Protein AF-0000000079574650 (afdb_homodimer)

Secondary structure (DSSP, 8-state):
--HHHHHHHHHHHHHHHHHHHHHHHHHHHHHHHHHHHHHHHHHHHHHTT--HHHHHHHHHHHHHS-TT-------------/--HHHHHHHHHHHHHHHHHHHHHHHHHHHHHHHHHHHHHHHHHHHHHTT--HHHHHHHHHHHHHS-TT-------------

Sequence (162 aa):
MNPKIEKLEKEIEKTKTKIAEMQAKLHKLEEQKTELENTDYVAVARSFKLTPQQLADFLKSQQAAPSETVLPQEKEDVHEAMNPKIEKLEKEIEKTKTKIAEMQAKLHKLEEQKTELENTDYVAVARSFKLTPQQLADFLKSQQAAPSETVLPQEKEDVHEA

Radius of gyration: 33.14 Å; Cα contacts (8 Å, |Δi|>4): 53; chains: 2; bounding box: 35×80×91 Å

Foldseek 3Di:
DPVVVVVVVVVVVVVVVVVVVVVVVVVVVVVVVVVVVVVVVVVVCVVVPHDPVRVVVVVVVCVPPDVPPDPPPPPPPPPPD/DPVVVVVVVVVVVVVVVVVVVVVVVVVVVVVVVVVVVVVVVVVVCVVVPHDPVRVVVVVVVCVPPDVPPDPPPPPPPPPPD

Structure (mmCIF, N/CA/C/O backbone):
data_AF-0000000079574650-model_v1
#
loop_
_entity.id
_entity.type
_entity.pdbx_description
1 polymer 'DUF4315 family protein'
#
loop_
_atom_site.group_PDB
_atom_site.id
_atom_site.type_symbol
_atom_site.label_atom_id
_atom_site.label_alt_id
_atom_site.label_comp_id
_atom_site.label_asym_id
_atom_site.label_entity_id
_atom_site.label_seq_id
_atom_site.pdbx_PDB_ins_code
_atom_site.Cartn_x
_atom_site.Cartn_y
_atom_site.Cartn_z
_atom_site.occupancy
_atom_site.B_iso_or_equiv
_atom_site.auth_seq_id
_atom_site.auth_comp_id
_atom_site.auth_asym_id
_atom_site.auth_atom_id
_atom_site.pdbx_PDB_model_num
ATOM 1 N N . MET A 1 1 ? -5.609 20.812 20.688 1 83.69 1 MET A N 1
ATOM 2 C CA . MET A 1 1 ? -5.352 20.359 19.312 1 83.69 1 MET A CA 1
ATOM 3 C C . MET A 1 1 ? -6.555 20.625 18.422 1 83.69 1 MET A C 1
ATOM 5 O O . MET A 1 1 ? -7.695 20.609 18.891 1 83.69 1 MET A O 1
ATOM 9 N N . ASN A 1 2 ? -6.309 21.125 17.188 1 94.56 2 ASN A N 1
ATOM 10 C CA . ASN A 1 2 ? -7.332 21.375 16.188 1 94.56 2 ASN A CA 1
ATOM 11 C C . ASN A 1 2 ? -8.117 20.109 15.852 1 94.56 2 ASN A C 1
ATOM 13 O O . ASN A 1 2 ? -7.531 19.125 15.414 1 94.56 2 ASN A O 1
ATOM 17 N N . PRO A 1 3 ? -9.398 20.094 16.25 1 97.75 3 PRO A N 1
ATOM 18 C CA . PRO A 1 3 ? -10.211 18.891 16.078 1 97.75 3 PRO A CA 1
ATOM 19 C C . PRO A 1 3 ? -10.211 18.391 14.625 1 97.75 3 PRO A C 1
ATOM 21 O O . PRO A 1 3 ? -10.328 17.188 14.391 1 97.75 3 PRO A O 1
ATOM 24 N N . LYS A 1 4 ? -10.133 19.281 13.648 1 98.25 4 LYS A N 1
ATOM 25 C CA . LYS A 1 4 ? -10.078 18.891 12.242 1 98.25 4 LYS A CA 1
ATOM 26 C C . LYS A 1 4 ? -8.82 18.078 11.945 1 98.25 4 LYS A C 1
ATOM 28 O O . LYS A 1 4 ? -8.852 17.125 11.172 1 98.25 4 LYS A O 1
ATOM 33 N N . ILE A 1 5 ? -7.758 18.453 12.555 1 98.62 5 ILE A N 1
ATOM 34 C CA . ILE A 1 5 ? -6.492 17.75 12.367 1 98.62 5 ILE A CA 1
ATOM 35 C C . ILE A 1 5 ? -6.566 16.375 13.016 1 98.62 5 ILE A C 1
ATOM 37 O O . ILE A 1 5 ? -6.105 15.383 12.438 1 98.62 5 ILE A O 1
ATOM 41 N N . GLU A 1 6 ? -7.145 16.328 14.164 1 98.31 6 GLU A N 1
ATOM 42 C CA . GLU A 1 6 ? -7.297 15.062 14.867 1 98.31 6 GLU A CA 1
ATOM 43 C C . GLU A 1 6 ? -8.125 14.07 14.039 1 98.31 6 GLU A C 1
ATOM 45 O O . GLU A 1 6 ? -7.805 12.883 13.984 1 98.31 6 GLU A O 1
ATOM 50 N N . LYS A 1 7 ? -9.156 14.578 13.445 1 98.44 7 LYS A N 1
ATOM 51 C CA . LYS A 1 7 ? -9.992 13.742 12.594 1 98.44 7 LYS A CA 1
ATOM 52 C C . LYS A 1 7 ? -9.203 13.219 11.398 1 98.44 7 LYS A C 1
ATOM 54 O O . LYS A 1 7 ? -9.312 12.039 11.039 1 98.44 7 LYS A O 1
ATOM 59 N N . LEU A 1 8 ? -8.414 14.031 10.789 1 98.81 8 LEU A N 1
ATOM 60 C CA . LEU A 1 8 ? -7.586 13.625 9.648 1 98.81 8 LEU A CA 1
ATOM 61 C C . LEU A 1 8 ? -6.555 12.586 10.078 1 98.81 8 LEU A C 1
ATOM 63 O O . LEU A 1 8 ? -6.289 11.633 9.344 1 98.81 8 LEU A O 1
ATOM 67 N N . GLU A 1 9 ? -5.969 12.789 11.242 1 98.75 9 GLU A N 1
ATOM 68 C CA . GLU A 1 9 ? -4.984 11.836 11.75 1 98.75 9 GLU A CA 1
ATOM 69 C C . GLU A 1 9 ? -5.602 10.453 11.945 1 98.75 9 GLU A C 1
ATOM 71 O O . GLU A 1 9 ? -4.977 9.438 11.633 1 98.75 9 GLU A O 1
ATOM 76 N N . LYS A 1 10 ? -6.836 10.43 12.453 1 98.69 10 LYS A N 1
ATOM 77 C CA . LYS A 1 10 ? -7.539 9.164 12.625 1 98.69 10 LYS A CA 1
ATOM 78 C C . LYS A 1 10 ? -7.824 8.508 11.281 1 98.69 10 LYS A C 1
ATOM 80 O O . LYS A 1 10 ? -7.656 7.297 11.125 1 98.69 10 LYS A O 1
ATOM 85 N N . GLU A 1 11 ? -8.25 9.336 10.266 1 98.88 11 GLU A N 1
ATOM 86 C CA . GLU A 1 11 ? -8.516 8.805 8.93 1 98.88 11 GLU A CA 1
ATOM 87 C C . GLU A 1 11 ? -7.234 8.281 8.281 1 98.88 11 GLU A C 1
ATOM 89 O O . GLU A 1 11 ? -7.258 7.258 7.594 1 98.88 11 GLU A O 1
ATOM 94 N N . ILE A 1 12 ? -6.168 8.953 8.516 1 98.94 12 ILE A N 1
ATOM 95 C CA . ILE A 1 12 ? -4.871 8.547 7.984 1 98.94 12 ILE A CA 1
ATOM 96 C C . ILE A 1 12 ? -4.477 7.191 8.57 1 98.94 12 ILE A C 1
ATOM 98 O O . ILE A 1 12 ? -4.109 6.277 7.828 1 98.94 12 ILE A O 1
ATOM 102 N N . GLU A 1 13 ? -4.633 7.078 9.852 1 98.88 13 GLU A N 1
ATOM 103 C CA . GLU A 1 13 ? -4.297 5.82 10.508 1 98.88 13 GLU A CA 1
ATOM 104 C C . GLU A 1 13 ? -5.172 4.68 9.992 1 98.88 13 GLU A C 1
ATOM 106 O O . GLU A 1 13 ? -4.68 3.578 9.742 1 98.88 13 GLU A O 1
ATOM 111 N N . LYS A 1 14 ? -6.445 4.957 9.82 1 98.88 14 LYS A N 1
ATOM 112 C CA . LYS A 1 14 ? -7.367 3.965 9.281 1 98.88 14 LYS A CA 1
ATOM 113 C C . LYS A 1 14 ? -6.969 3.557 7.863 1 98.88 14 LYS A C 1
ATOM 115 O O . LYS A 1 14 ? -7 2.375 7.52 1 98.88 14 LYS A O 1
ATOM 120 N N . THR A 1 15 ? -6.574 4.484 7.129 1 98.94 15 THR A N 1
ATOM 121 C CA . THR A 1 15 ? -6.188 4.234 5.742 1 98.94 15 THR A CA 1
ATOM 122 C C . THR A 1 15 ? -4.902 3.416 5.68 1 98.94 15 THR A C 1
ATOM 124 O O . THR A 1 15 ? -4.801 2.469 4.898 1 98.94 15 THR A O 1
ATOM 127 N N . LYS A 1 16 ? -3.949 3.738 6.512 1 98.94 16 LYS A N 1
ATOM 128 C CA . LYS A 1 16 ? -2.695 2.992 6.566 1 98.94 16 LYS A CA 1
ATOM 129 C C . LYS A 1 16 ? -2.938 1.539 6.965 1 98.94 16 LYS A C 1
ATOM 131 O O . LYS A 1 16 ? -2.338 0.625 6.395 1 98.94 16 LYS A O 1
ATOM 136 N N . THR A 1 17 ? -3.828 1.364 7.91 1 98.94 17 THR A N 1
ATOM 137 C CA . THR A 1 17 ? -4.156 0.016 8.359 1 98.94 17 THR A CA 1
ATOM 138 C C . THR A 1 17 ? -4.805 -0.785 7.234 1 98.94 17 THR A C 1
ATOM 140 O O . THR A 1 17 ? -4.469 -1.951 7.023 1 98.94 17 THR A O 1
ATOM 143 N N . LYS A 1 18 ? -5.715 -0.128 6.508 1 98.88 18 LYS A N 1
ATOM 144 C CA . LYS A 1 18 ? -6.375 -0.797 5.391 1 98.88 18 LYS A CA 1
ATOM 145 C C . LYS A 1 18 ? -5.371 -1.171 4.301 1 98.88 18 LYS A C 1
ATOM 147 O O . LYS A 1 18 ? -5.453 -2.256 3.723 1 98.88 18 LYS A O 1
ATOM 152 N N . ILE A 1 19 ? -4.473 -0.309 4.043 1 98.94 19 ILE A N 1
ATOM 153 C CA . ILE A 1 19 ? -3.43 -0.582 3.055 1 98.94 19 ILE A CA 1
ATOM 154 C C . ILE A 1 19 ? -2.6 -1.784 3.502 1 98.94 19 ILE A C 1
ATOM 156 O O . ILE A 1 19 ? -2.32 -2.682 2.705 1 98.94 19 ILE A O 1
ATOM 160 N N . ALA A 1 20 ? -2.252 -1.814 4.727 1 98.88 20 ALA A N 1
ATOM 161 C CA . ALA A 1 20 ? -1.463 -2.924 5.254 1 98.88 20 ALA A CA 1
ATOM 162 C C . ALA A 1 20 ? -2.211 -4.246 5.113 1 98.88 20 ALA A C 1
ATOM 164 O O . ALA A 1 20 ? -1.621 -5.266 4.746 1 98.88 20 ALA A O 1
ATOM 165 N N . GLU A 1 21 ? -3.471 -4.215 5.434 1 98.88 21 GLU A N 1
ATOM 166 C CA . GLU A 1 21 ? -4.301 -5.406 5.297 1 98.88 21 GLU A CA 1
ATOM 167 C C . GLU A 1 21 ? -4.367 -5.875 3.846 1 98.88 21 GLU A C 1
ATOM 169 O O . GLU A 1 21 ? -4.27 -7.07 3.566 1 98.88 21 GLU A O 1
ATOM 174 N N . MET A 1 22 ? -4.488 -4.953 2.971 1 98.88 22 MET A N 1
ATOM 175 C CA . MET A 1 22 ? -4.57 -5.285 1.552 1 98.88 22 MET A CA 1
ATOM 176 C C . MET A 1 22 ? -3.227 -5.789 1.035 1 98.88 22 MET A C 1
ATOM 178 O O . MET A 1 22 ? -3.182 -6.668 0.172 1 98.88 22 MET A O 1
ATOM 182 N N . GLN A 1 23 ? -2.146 -5.219 1.565 1 98.88 23 GLN A N 1
ATOM 183 C CA . GLN A 1 23 ? -0.815 -5.703 1.22 1 98.88 23 GLN A CA 1
ATOM 184 C C . GLN A 1 23 ? -0.622 -7.148 1.672 1 98.88 23 GLN A C 1
ATOM 186 O O . GLN A 1 23 ? -0.041 -7.957 0.947 1 98.88 23 GLN A O 1
ATOM 191 N N . ALA A 1 24 ? -1.089 -7.5 2.857 1 98.88 24 ALA A N 1
ATOM 192 C CA . ALA A 1 24 ? -1.02 -8.875 3.342 1 98.88 24 ALA A CA 1
ATOM 193 C C . ALA A 1 24 ? -1.836 -9.812 2.451 1 98.88 24 ALA A C 1
ATOM 195 O O . ALA A 1 24 ? -1.395 -10.922 2.135 1 98.88 24 ALA A O 1
ATOM 196 N N . LYS A 1 25 ? -3.061 -9.359 2.078 1 98.88 25 LYS A N 1
ATOM 197 C CA . LYS A 1 25 ? -3.885 -10.141 1.158 1 98.88 25 LYS A CA 1
ATOM 198 C C . LYS A 1 25 ? -3.166 -10.359 -0.17 1 98.88 25 LYS A C 1
ATOM 200 O O . LYS A 1 25 ? -3.188 -11.469 -0.716 1 98.88 25 LYS A O 1
ATOM 205 N N . LEU A 1 26 ? -2.529 -9.32 -0.707 1 98.94 26 LEU A N 1
ATOM 206 C CA . LEU A 1 26 ? -1.787 -9.406 -1.96 1 98.94 26 LEU A CA 1
ATOM 207 C C . LEU A 1 26 ? -0.701 -10.477 -1.876 1 98.94 26 LEU A C 1
ATOM 209 O O . LEU A 1 26 ? -0.563 -11.297 -2.781 1 98.94 26 LEU A O 1
ATOM 213 N N . HIS A 1 27 ? 0.008 -10.469 -0.772 1 98.94 27 HIS A N 1
ATOM 214 C CA . HIS A 1 27 ? 1.076 -11.445 -0.583 1 98.94 27 HIS A CA 1
ATOM 215 C C . HIS A 1 27 ? 0.528 -12.867 -0.571 1 98.94 27 HIS A C 1
ATOM 217 O O . HIS A 1 27 ? 1.11 -13.766 -1.182 1 98.94 27 HIS A O 1
ATOM 223 N N . LYS A 1 28 ? -0.571 -13.062 0.127 1 98.94 28 LYS A N 1
ATOM 224 C CA . LYS A 1 28 ? -1.188 -14.383 0.184 1 98.94 28 LYS A CA 1
ATOM 225 C C . LYS A 1 28 ? -1.639 -14.844 -1.201 1 98.94 28 LYS A C 1
ATOM 227 O O . LYS A 1 28 ? -1.442 -16 -1.571 1 98.94 28 LYS A O 1
ATOM 232 N N . LEU A 1 29 ? -2.174 -13.922 -1.977 1 98.94 29 LEU A N 1
ATOM 233 C CA . LEU A 1 29 ? -2.627 -14.242 -3.326 1 98.94 29 LEU A CA 1
ATOM 234 C C . LEU A 1 29 ? -1.453 -14.633 -4.219 1 98.94 29 LEU A C 1
ATOM 236 O O . LEU A 1 29 ? -1.545 -15.586 -4.992 1 98.94 29 LEU A O 1
ATOM 240 N N . GLU A 1 30 ? -0.349 -13.852 -4.105 1 98.94 30 GLU A N 1
ATOM 241 C CA . GLU A 1 30 ? 0.845 -14.141 -4.895 1 98.94 30 GLU A CA 1
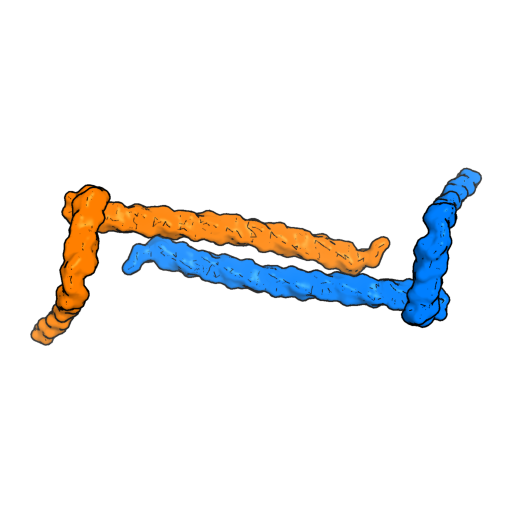ATOM 242 C C . GLU A 1 30 ? 1.435 -15.5 -4.52 1 98.94 30 GLU A C 1
ATOM 244 O O . GLU A 1 30 ? 1.884 -16.25 -5.391 1 98.94 30 GLU A O 1
ATOM 249 N N . GLU A 1 31 ? 1.412 -15.875 -3.256 1 98.88 31 GLU A N 1
ATOM 250 C CA . GLU A 1 31 ? 1.864 -17.188 -2.787 1 98.88 31 GLU A CA 1
ATOM 251 C C . GLU A 1 31 ? 0.997 -18.297 -3.354 1 98.88 31 GLU A C 1
ATOM 253 O O . GLU A 1 31 ? 1.514 -19.328 -3.816 1 98.88 31 GLU A O 1
ATOM 258 N N . GLN A 1 32 ? -0.314 -18.156 -3.277 1 98.88 32 GLN A N 1
ATOM 259 C CA . GLN A 1 32 ? -1.247 -19.141 -3.816 1 98.88 32 GLN A CA 1
ATOM 260 C C . GLN A 1 32 ? -1.007 -19.359 -5.305 1 98.88 32 GLN A C 1
ATOM 262 O O . GLN A 1 32 ? -0.987 -20.5 -5.77 1 98.88 32 GLN A O 1
ATOM 267 N N . LYS A 1 33 ? -0.798 -18.281 -6.027 1 98.81 33 LYS A N 1
ATOM 268 C CA . LYS A 1 33 ? -0.503 -18.375 -7.453 1 98.81 33 LYS A CA 1
ATOM 269 C C . LYS A 1 33 ? 0.771 -19.188 -7.691 1 98.81 33 LYS A C 1
ATOM 271 O O . LYS A 1 33 ? 0.794 -20.078 -8.531 1 98.81 33 LYS A O 1
ATOM 276 N N . THR A 1 34 ? 1.821 -18.859 -6.984 1 98.81 34 THR A N 1
ATOM 277 C CA . THR A 1 34 ? 3.105 -19.531 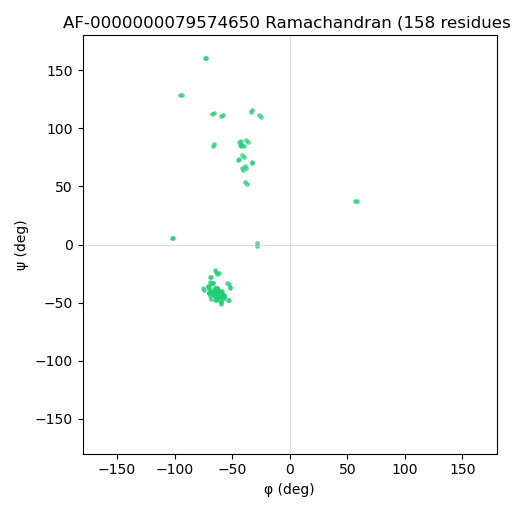-7.121 1 98.81 34 THR A CA 1
ATOM 278 C C . THR A 1 34 ? 2.967 -21.031 -6.809 1 98.81 34 THR A C 1
ATOM 280 O O . THR A 1 34 ? 3.516 -21.875 -7.52 1 98.81 34 THR A O 1
ATOM 283 N N . GLU A 1 35 ? 2.238 -21.328 -5.809 1 98.75 35 GLU A N 1
ATOM 284 C CA . GLU A 1 35 ? 2.035 -22.719 -5.422 1 98.75 35 GLU A CA 1
ATOM 285 C C . GLU A 1 35 ? 1.299 -23.5 -6.512 1 98.75 35 GLU A C 1
ATOM 287 O O . GLU A 1 35 ? 1.673 -24.625 -6.836 1 98.75 35 GLU A O 1
ATOM 292 N N . LEU A 1 36 ? 0.275 -22.922 -7.035 1 98.62 36 LEU A N 1
ATOM 293 C CA . LEU A 1 36 ? -0.468 -23.547 -8.117 1 98.62 36 LEU A CA 1
ATOM 294 C C . LEU A 1 36 ? 0.421 -23.766 -9.344 1 98.62 36 LEU A C 1
ATOM 296 O O . LEU A 1 36 ? 0.366 -24.812 -9.984 1 98.62 36 LEU A O 1
ATOM 300 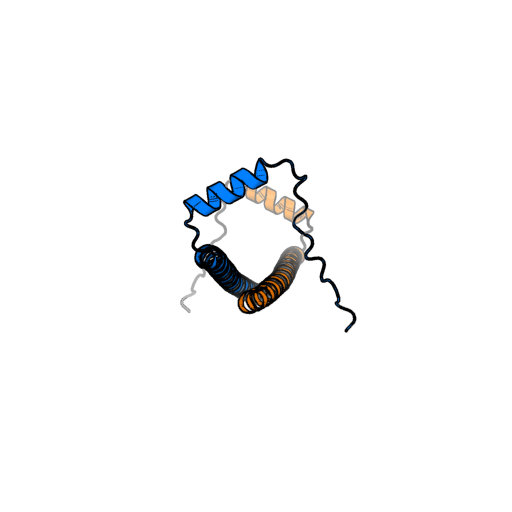N N . GLU A 1 37 ? 1.241 -22.719 -9.664 1 98.56 37 GLU A N 1
ATOM 301 C CA . GLU A 1 37 ? 2.18 -22.844 -10.773 1 98.56 37 GLU A CA 1
ATOM 302 C C . GLU A 1 37 ? 3.15 -24 -10.547 1 98.56 37 GLU A C 1
ATOM 304 O O . GLU A 1 37 ? 3.383 -24.812 -11.453 1 98.56 37 GLU A O 1
ATOM 309 N N . ASN A 1 38 ? 3.615 -24.188 -9.375 1 98.06 38 ASN A N 1
ATOM 310 C CA . ASN A 1 38 ? 4.535 -25.266 -9.047 1 98.06 38 ASN A CA 1
ATOM 311 C C . ASN A 1 38 ? 3.863 -26.625 -9.18 1 98.06 38 ASN A C 1
ATOM 313 O O . ASN A 1 38 ? 4.453 -27.562 -9.711 1 98.06 38 ASN A O 1
ATOM 317 N N . THR A 1 39 ? 2.695 -26.672 -8.75 1 98 39 THR A N 1
ATOM 318 C CA . THR A 1 39 ? 1.933 -27.906 -8.875 1 98 39 THR A CA 1
ATOM 319 C C . THR A 1 39 ? 1.702 -28.266 -10.336 1 98 39 THR A C 1
ATOM 321 O O . THR A 1 39 ? 1.791 -29.438 -10.719 1 98 39 THR A O 1
ATOM 324 N N . ASP A 1 40 ? 1.422 -27.281 -11.172 1 97.62 40 ASP A N 1
ATOM 325 C CA . ASP A 1 40 ? 1.227 -27.5 -12.602 1 97.62 40 ASP A CA 1
ATOM 326 C C . ASP A 1 40 ? 2.502 -28.016 -13.258 1 97.62 40 ASP A C 1
ATOM 328 O O . ASP A 1 40 ? 2.455 -28.953 -14.062 1 97.62 40 ASP A O 1
ATOM 332 N N . TYR A 1 41 ? 3.629 -27.469 -12.922 1 97.12 41 TYR A N 1
ATOM 333 C CA . TYR A 1 41 ? 4.914 -27.922 -13.438 1 97.12 41 TYR A CA 1
ATOM 334 C C . TYR A 1 41 ? 5.156 -29.391 -13.094 1 97.12 41 TYR A C 1
ATOM 336 O O . TYR A 1 41 ? 5.508 -30.188 -13.961 1 97.12 41 TYR A O 1
ATOM 344 N N . VAL A 1 42 ? 4.887 -29.719 -11.883 1 97.25 42 VAL A N 1
ATOM 345 C CA . VAL A 1 42 ? 5.105 -31.094 -11.406 1 97.25 42 VAL A CA 1
ATOM 346 C C . VAL A 1 42 ? 4.172 -32.031 -12.141 1 97.25 42 VAL A C 1
ATOM 348 O O . VAL A 1 42 ? 4.598 -33.094 -12.594 1 97.25 42 VAL A O 1
ATOM 351 N N . ALA A 1 43 ? 2.945 -31.656 -12.297 1 97.19 43 ALA A N 1
ATOM 352 C CA . ALA A 1 43 ? 1.951 -32.5 -12.961 1 97.19 43 ALA A CA 1
ATOM 353 C C . ALA A 1 43 ? 2.336 -32.75 -14.414 1 97.19 43 ALA A C 1
ATOM 355 O O . ALA A 1 43 ? 2.203 -33.875 -14.914 1 97.19 43 ALA A O 1
ATOM 356 N N . VAL A 1 44 ? 2.773 -31.703 -15.07 1 95.19 44 VAL A N 1
ATOM 357 C CA . VAL A 1 44 ? 3.191 -31.844 -16.453 1 95.19 44 VAL A CA 1
ATOM 358 C C . VAL A 1 44 ? 4.383 -32.781 -16.547 1 95.19 44 VAL A C 1
ATOM 360 O O . VAL A 1 44 ? 4.383 -33.719 -17.359 1 95.19 44 VAL A O 1
ATOM 363 N N . ALA A 1 45 ? 5.375 -32.625 -15.672 1 97.31 45 ALA A N 1
ATOM 364 C CA . ALA A 1 45 ? 6.543 -33.5 -15.664 1 97.31 45 ALA A CA 1
ATOM 365 C C . ALA A 1 45 ? 6.141 -34.969 -15.367 1 97.31 45 ALA A C 1
ATOM 367 O O . ALA A 1 45 ? 6.598 -35.875 -16.031 1 97.31 45 ALA A O 1
ATOM 368 N N . ARG A 1 46 ? 5.258 -35.188 -14.453 1 96.56 46 ARG A N 1
ATOM 369 C CA . ARG A 1 46 ? 4.805 -36.531 -14.062 1 96.56 46 ARG A CA 1
ATOM 370 C C . ARG A 1 46 ? 3.996 -37.188 -15.172 1 96.56 46 ARG A C 1
ATOM 372 O O . ARG A 1 46 ? 4.047 -38.406 -15.352 1 96.56 46 ARG A O 1
ATOM 379 N N . SER A 1 47 ? 3.266 -36.344 -15.914 1 97.06 47 SER A N 1
ATOM 380 C CA . SER A 1 47 ? 2.484 -36.875 -17.016 1 97.06 47 SER A CA 1
ATOM 381 C C . SER A 1 47 ? 3.389 -37.469 -18.094 1 97.06 47 SER A C 1
ATOM 383 O O . SER A 1 47 ? 2.975 -38.375 -18.828 1 97.06 47 SER A O 1
ATOM 385 N N . PHE A 1 48 ? 4.637 -37.062 -18.141 1 95.62 48 PHE A N 1
ATOM 386 C CA . PHE A 1 48 ? 5.637 -37.594 -19.047 1 95.62 48 PHE A CA 1
ATOM 387 C C . PHE A 1 48 ? 6.566 -38.562 -18.328 1 95.62 48 PHE A C 1
ATOM 389 O O . PHE A 1 48 ? 7.578 -39 -18.875 1 95.62 48 PHE A O 1
ATOM 396 N N . LYS A 1 49 ? 6.211 -38.812 -17.062 1 97.06 49 LYS A N 1
ATOM 397 C CA . LYS A 1 49 ? 6.922 -39.719 -16.172 1 97.06 49 LYS A CA 1
ATOM 398 C C . LYS A 1 49 ? 8.383 -39.312 -16.031 1 97.06 49 LYS A C 1
ATOM 400 O O . LYS A 1 49 ? 9.273 -40.188 -16 1 97.06 49 LYS A O 1
ATOM 405 N N . LEU A 1 50 ? 8.617 -38.031 -16 1 96.81 50 LEU A N 1
ATOM 406 C CA . LEU A 1 50 ? 9.961 -37.5 -15.82 1 96.81 50 LEU A CA 1
ATOM 407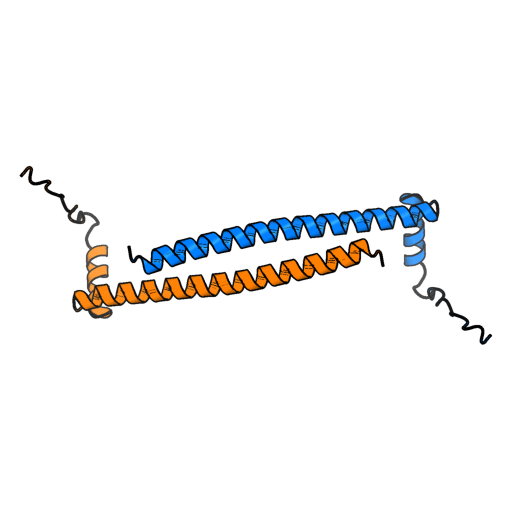 C C . LEU A 1 50 ? 10.242 -37.219 -14.352 1 96.81 50 LEU A C 1
ATOM 409 O O . LEU A 1 50 ? 9.406 -36.625 -13.664 1 96.81 50 LEU A O 1
ATOM 413 N N . THR A 1 51 ? 11.383 -37.781 -13.93 1 95.75 51 THR A N 1
ATOM 414 C CA . THR A 1 51 ? 11.898 -37.281 -12.656 1 95.75 51 THR A CA 1
ATOM 415 C C . THR A 1 51 ? 12.492 -35.906 -12.812 1 95.75 51 THR A C 1
ATOM 417 O O . THR A 1 51 ? 12.742 -35.438 -13.93 1 95.75 51 THR A O 1
ATOM 420 N N . PRO A 1 52 ? 12.602 -35.219 -11.578 1 95.75 52 PRO A N 1
ATOM 421 C CA . PRO A 1 52 ? 13.234 -33.906 -11.656 1 95.75 52 PRO A CA 1
ATOM 422 C C . PRO A 1 52 ? 14.586 -33.938 -12.367 1 95.75 52 PRO A C 1
ATOM 424 O O . PRO A 1 52 ? 14.898 -33.031 -13.164 1 95.75 52 PRO A O 1
ATOM 427 N N . GLN A 1 53 ? 15.305 -34.969 -12.141 1 96.69 53 GLN A N 1
ATOM 428 C CA . GLN A 1 53 ? 16.625 -35.125 -12.766 1 96.69 53 GLN A CA 1
ATOM 429 C C . GLN A 1 53 ? 16.484 -35.344 -14.266 1 96.69 53 GLN A C 1
ATOM 431 O O . GLN A 1 53 ? 17.234 -34.75 -15.055 1 96.69 53 GLN A O 1
ATOM 436 N N . GLN A 1 54 ? 15.625 -36.188 -14.703 1 96.75 54 GLN A N 1
ATOM 437 C CA . GLN A 1 54 ? 15.375 -36.438 -16.109 1 96.75 54 GLN A CA 1
ATOM 438 C C . GLN A 1 54 ? 14.938 -35.188 -16.844 1 96.75 54 GLN A C 1
ATOM 440 O O . GLN A 1 54 ? 15.375 -34.906 -17.953 1 96.75 54 GLN A O 1
ATOM 445 N N . LEU A 1 55 ? 14.086 -34.469 -16.25 1 95.38 55 LEU A N 1
ATOM 446 C CA . LEU A 1 55 ? 13.641 -33.219 -16.812 1 95.38 55 LEU A CA 1
ATOM 447 C C . LEU A 1 55 ? 14.812 -32.25 -17 1 95.38 55 LEU A C 1
ATOM 449 O O . LEU A 1 55 ? 14.953 -31.641 -18.047 1 95.38 55 LEU A O 1
ATOM 453 N N . ALA A 1 56 ? 15.555 -32.094 -15.938 1 94.38 56 ALA A N 1
ATOM 454 C CA . ALA A 1 56 ? 16.734 -31.219 -16.016 1 94.38 56 ALA A CA 1
ATOM 455 C C . ALA A 1 56 ? 17.625 -31.609 -17.188 1 94.38 56 ALA A C 1
ATOM 457 O O . ALA A 1 56 ? 18.078 -30.766 -17.953 1 94.38 56 ALA A O 1
ATOM 458 N N . ASP A 1 57 ? 17.922 -32.938 -17.328 1 93.75 57 ASP A N 1
ATOM 459 C CA . ASP A 1 57 ? 18.781 -33.469 -18.406 1 93.75 57 ASP A CA 1
ATOM 460 C C . ASP A 1 57 ? 18.188 -33.125 -19.766 1 93.75 57 ASP A C 1
ATOM 462 O O . ASP A 1 57 ? 18.906 -32.719 -20.688 1 93.75 57 ASP A O 1
ATOM 466 N N . PHE A 1 58 ? 16.859 -33.375 -19.844 1 91.94 58 PHE A N 1
ATOM 467 C CA . PHE A 1 58 ? 16.141 -33.062 -21.078 1 91.94 58 PHE A CA 1
ATOM 468 C C . PHE A 1 58 ? 16.297 -31.609 -21.453 1 91.94 58 PHE A C 1
ATOM 470 O O . PHE A 1 58 ? 16.625 -31.266 -22.594 1 91.94 58 PHE A O 1
ATOM 477 N N . LEU A 1 59 ? 16.156 -30.641 -20.594 1 92.25 59 LEU A N 1
ATOM 478 C CA . LEU A 1 59 ? 16.203 -29.203 -20.812 1 92.25 59 LEU A CA 1
ATOM 479 C C . LEU A 1 59 ? 17.625 -28.75 -21.156 1 92.25 59 LEU A C 1
ATOM 481 O O . LEU A 1 59 ? 17.812 -27.875 -22 1 92.25 59 LEU A O 1
ATOM 485 N N . LYS A 1 60 ? 18.641 -29.406 -20.438 1 92.62 60 LYS A N 1
ATOM 486 C CA . LYS A 1 60 ? 20.047 -29.109 -20.719 1 92.62 60 LYS A CA 1
ATOM 487 C C . LYS A 1 60 ? 20.406 -29.484 -22.156 1 92.62 60 LYS A C 1
ATOM 489 O O . LYS A 1 60 ? 21.141 -28.766 -22.828 1 92.62 60 LYS A O 1
ATOM 494 N N . SER A 1 61 ? 19.938 -30.609 -22.672 1 90.75 61 SER A N 1
ATOM 495 C CA . SER A 1 61 ? 20.203 -31.094 -24.016 1 90.75 61 SER A CA 1
ATOM 496 C C . SER A 1 61 ? 19.562 -30.188 -25.062 1 90.75 61 SER A C 1
ATOM 498 O O . SER A 1 61 ? 20.125 -30 -26.156 1 90.75 61 SER A O 1
ATOM 500 N N . GLN A 1 62 ? 18.438 -29.625 -24.734 1 87 62 GLN A N 1
ATOM 501 C CA . GLN A 1 62 ? 17.734 -28.719 -25.656 1 87 62 GLN A CA 1
ATOM 502 C C . GLN A 1 62 ? 18.438 -27.375 -25.734 1 87 62 GLN A C 1
ATOM 504 O O . GLN A 1 62 ? 18.438 -26.719 -26.781 1 87 62 GLN A O 1
ATOM 509 N N . GLN A 1 63 ? 18.875 -27.016 -24.562 1 83.94 63 GLN A N 1
ATOM 510 C CA . GLN A 1 63 ? 19.578 -25.75 -24.531 1 83.94 63 GLN A CA 1
ATOM 511 C C . GLN A 1 63 ? 20.906 -25.844 -25.281 1 83.94 63 GLN A C 1
ATOM 513 O O . GLN A 1 63 ? 21.328 -24.891 -25.938 1 83.94 63 GLN A O 1
ATOM 518 N N . ALA A 1 64 ? 21.578 -26.984 -25.078 1 72.94 64 ALA A N 1
ATOM 519 C CA . ALA A 1 64 ? 22.828 -27.203 -25.781 1 72.94 64 ALA A CA 1
ATOM 520 C C . ALA A 1 64 ? 22.594 -27.391 -27.281 1 72.94 64 ALA A C 1
ATOM 522 O O . ALA A 1 64 ? 23.516 -27.234 -28.078 1 72.94 64 ALA A O 1
ATOM 523 N N . ALA A 1 65 ? 21.406 -27.906 -27.656 1 63.62 65 ALA A N 1
ATOM 524 C CA . ALA A 1 65 ? 21.156 -28.047 -29.094 1 63.62 65 ALA A CA 1
ATOM 525 C C . ALA A 1 65 ? 21.047 -26.688 -29.766 1 63.62 65 ALA A C 1
ATOM 527 O O . ALA A 1 65 ? 20.5 -25.75 -29.203 1 63.62 65 ALA A O 1
ATOM 528 N N . PRO A 1 66 ? 21.953 -26.328 -30.594 1 59.31 66 PRO A N 1
ATOM 529 C CA . PRO A 1 66 ? 21.812 -25.078 -31.359 1 59.31 66 PRO A CA 1
ATOM 530 C C . PRO A 1 66 ? 20.375 -24.75 -31.688 1 59.31 66 PRO A C 1
ATOM 532 O O . PRO A 1 66 ? 19.531 -25.656 -31.797 1 59.31 66 PRO A O 1
ATOM 535 N N . SER A 1 67 ? 19.812 -23.594 -31.141 1 55.91 67 SER A N 1
ATOM 536 C CA . SER A 1 67 ? 18.453 -23.125 -31.328 1 55.91 67 SER A CA 1
ATOM 537 C C . SER A 1 67 ? 17.891 -23.578 -32.688 1 55.91 67 SER A C 1
ATOM 539 O O . SER A 1 67 ? 16.906 -23 -33.156 1 55.91 67 SER A O 1
ATOM 541 N N . GLU A 1 68 ? 18.734 -24.266 -33.406 1 50.22 68 GLU A N 1
ATOM 542 C CA . GLU A 1 68 ? 18.016 -24.5 -34.656 1 50.22 68 GLU A CA 1
ATOM 543 C C . GLU A 1 68 ? 16.75 -25.312 -34.406 1 50.22 68 GLU A C 1
ATOM 545 O O . GLU A 1 68 ? 16.016 -25.641 -35.344 1 50.22 68 GLU A O 1
ATOM 550 N N . THR A 1 69 ? 16.688 -26.078 -33.344 1 49.19 69 THR A N 1
ATOM 551 C CA . THR A 1 69 ? 15.547 -26.984 -33.312 1 49.19 69 THR A CA 1
ATOM 552 C C . THR A 1 69 ? 14.234 -26.203 -33.188 1 49.19 69 THR A C 1
ATOM 554 O O . THR A 1 69 ? 14.047 -25.453 -32.219 1 49.19 69 THR A O 1
ATOM 557 N N . VAL A 1 70 ? 13.727 -25.781 -34.25 1 45.62 70 VAL A N 1
ATOM 558 C CA . VAL A 1 70 ? 12.391 -25.266 -34.531 1 45.62 70 VAL A CA 1
ATOM 559 C C . VAL A 1 70 ? 11.352 -26.078 -33.781 1 45.62 70 VAL A C 1
ATOM 561 O O . VAL A 1 70 ? 11.297 -27.297 -33.906 1 45.62 70 VAL A O 1
ATOM 564 N N . LEU A 1 71 ? 11.039 -25.766 -32.438 1 48.22 71 LEU A N 1
ATOM 565 C CA . LEU A 1 71 ? 9.836 -26.375 -31.891 1 48.22 71 LEU A CA 1
ATOM 566 C C . LEU A 1 71 ? 8.836 -26.719 -32.969 1 48.22 71 LEU A C 1
ATOM 568 O O . LEU A 1 71 ? 8.648 -25.953 -33.938 1 48.22 71 LEU A O 1
ATOM 572 N N . PRO A 1 72 ? 8.648 -27.969 -33.219 1 43.84 72 PRO A N 1
ATOM 573 C CA . PRO A 1 72 ? 7.676 -28.312 -34.281 1 43.84 72 PRO A CA 1
ATOM 574 C C . PRO A 1 72 ? 6.418 -27.453 -34.188 1 43.84 72 PRO A C 1
ATOM 576 O O . PRO A 1 72 ? 5.824 -27.297 -33.125 1 43.84 72 PRO A O 1
ATOM 579 N N . GLN A 1 73 ? 6.531 -26.234 -34.812 1 44.72 73 GLN A N 1
ATOM 580 C CA . GLN A 1 73 ? 5.27 -25.547 -35.031 1 44.72 73 GLN A CA 1
ATOM 581 C C . GLN A 1 73 ? 4.148 -26.531 -35.375 1 44.72 73 GLN A C 1
ATOM 583 O O . GLN A 1 73 ? 4.32 -27.422 -36.188 1 44.72 73 GLN A O 1
ATOM 588 N N . GLU A 1 74 ? 3.545 -27 -34.312 1 43.16 74 GLU A N 1
ATOM 589 C CA . GLU A 1 74 ? 2.334 -27.766 -34.562 1 43.16 74 GLU A CA 1
ATOM 590 C C . GLU A 1 74 ? 1.598 -27.25 -35.781 1 43.16 74 GLU A C 1
ATOM 592 O O . GLU A 1 74 ? 1.2 -26.094 -35.844 1 43.16 74 GLU A O 1
ATOM 597 N N . LYS A 1 75 ? 2.18 -27.469 -36.969 1 40.16 75 LYS A N 1
ATOM 598 C CA . LYS A 1 75 ? 1.396 -27.266 -38.156 1 40.16 75 LYS A CA 1
ATOM 599 C C . LYS A 1 75 ? -0.031 -27.766 -38 1 40.16 75 LYS A C 1
ATOM 601 O O . LYS A 1 75 ? -0.241 -28.953 -37.719 1 40.16 75 LYS A O 1
ATOM 606 N N . GLU A 1 76 ? -0.862 -26.984 -37.25 1 40.88 76 GLU A N 1
ATOM 607 C CA . GLU A 1 76 ? -2.295 -27.234 -37.344 1 40.88 76 GLU A CA 1
ATOM 608 C C . GLU A 1 76 ? -2.695 -27.5 -38.812 1 40.88 76 GLU A C 1
ATOM 610 O O . GLU A 1 76 ? -2.545 -26.625 -39.656 1 40.88 76 GLU A O 1
ATOM 615 N N . ASP A 1 77 ? -2.197 -28.562 -39.281 1 40.12 77 ASP A N 1
ATOM 616 C CA . ASP A 1 77 ? -2.791 -29 -40.562 1 40.12 77 ASP A CA 1
ATOM 617 C C . ASP A 1 77 ? -4.312 -28.891 -40.5 1 40.12 77 ASP A C 1
ATOM 619 O O . ASP A 1 77 ? -4.969 -29.547 -39.688 1 40.12 77 ASP A O 1
ATOM 623 N N . VAL A 1 78 ? -4.859 -27.609 -40.562 1 41.44 78 VAL A N 1
ATOM 624 C CA . VAL A 1 78 ? -6.262 -27.422 -40.938 1 41.44 78 VAL A CA 1
ATOM 625 C C . VAL A 1 78 ? -6.652 -28.406 -42.031 1 41.44 78 VAL A C 1
ATOM 627 O O . VAL A 1 78 ? -6.145 -28.328 -43.156 1 41.44 78 VAL A O 1
ATOM 630 N N . HIS A 1 79 ? -6.672 -29.734 -41.781 1 38.66 79 HIS A N 1
ATOM 631 C CA . HIS A 1 79 ? -7.363 -30.625 -42.719 1 38.66 79 HIS A CA 1
ATOM 632 C C . HIS A 1 79 ? -8.695 -30.016 -43.156 1 38.66 79 HIS A C 1
ATOM 634 O O . HIS A 1 79 ? -9.523 -29.641 -42.312 1 38.66 79 HIS A O 1
ATOM 640 N N . GLU A 1 80 ? -8.648 -29.234 -44.219 1 43.72 80 GLU A N 1
ATOM 641 C CA . GLU A 1 80 ? -9.797 -28.797 -45 1 43.72 80 GLU A CA 1
ATOM 642 C C . GLU A 1 80 ? -10.828 -29.922 -45.156 1 43.72 80 GLU A C 1
ATOM 644 O O . GLU A 1 80 ? -10.555 -30.938 -45.781 1 43.72 80 GLU A O 1
ATOM 649 N N . ALA A 1 81 ? -11.289 -30.531 -43.938 1 32.5 81 ALA A N 1
ATOM 650 C CA . ALA A 1 81 ? -12.477 -31.297 -44.312 1 32.5 81 ALA A CA 1
ATOM 651 C C . ALA A 1 81 ? -13.617 -30.391 -44.75 1 32.5 81 ALA A C 1
ATOM 653 O O . ALA A 1 81 ? -13.758 -29.281 -44.219 1 32.5 81 ALA A O 1
ATOM 654 N N . MET B 1 1 ? -3.918 -22.25 -20.391 1 83.75 1 MET B N 1
ATOM 655 C CA . MET B 1 1 ? -3.578 -21.703 -19.078 1 83.75 1 MET B CA 1
ATOM 656 C C . MET B 1 1 ? -4.555 -22.203 -18.016 1 83.75 1 MET B C 1
ATOM 658 O O . MET B 1 1 ? -5.727 -22.453 -18.312 1 83.75 1 MET B O 1
ATOM 662 N N . ASN B 1 2 ? -4.027 -22.594 -16.844 1 94.44 2 ASN B N 1
ATOM 663 C CA . ASN B 1 2 ? -4.824 -23.047 -15.711 1 94.44 2 ASN B CA 1
ATOM 664 C C . ASN B 1 2 ? -5.797 -21.969 -15.25 1 94.44 2 ASN B C 1
ATOM 666 O O . ASN B 1 2 ? -5.383 -20.859 -14.891 1 94.44 2 ASN B O 1
ATOM 670 N N . PRO B 1 3 ? -7.094 -22.219 -15.477 1 97.75 3 PRO B N 1
ATOM 671 C CA . PRO B 1 3 ? -8.109 -21.219 -15.172 1 97.75 3 PRO B CA 1
ATOM 672 C C . PRO B 1 3 ? -8.016 -20.703 -13.742 1 97.75 3 PRO B C 1
ATOM 674 O O . PRO B 1 3 ? -8.352 -19.547 -13.469 1 97.75 3 PRO B O 1
ATOM 677 N N . LYS B 1 4 ? -7.625 -21.531 -12.797 1 98.25 4 LYS B N 1
ATOM 678 C CA . LYS B 1 4 ? -7.465 -21.109 -11.406 1 98.25 4 LYS B CA 1
ATOM 679 C C . LYS B 1 4 ? -6.371 -20.047 -11.273 1 98.25 4 LYS B C 1
ATOM 681 O O . LYS B 1 4 ? -6.504 -19.109 -10.492 1 98.25 4 LYS B O 1
ATOM 686 N N . ILE B 1 5 ? -5.355 -20.188 -12.023 1 98.62 5 ILE B N 1
ATOM 687 C CA . ILE B 1 5 ? -4.254 -19.234 -12.008 1 98.62 5 ILE B CA 1
ATOM 688 C C . ILE B 1 5 ? -4.707 -17.906 -12.617 1 98.62 5 ILE B C 1
ATOM 690 O O . ILE B 1 5 ? -4.391 -16.844 -12.094 1 98.62 5 ILE B O 1
ATOM 694 N N . GLU B 1 6 ? -5.43 -18.016 -13.672 1 98.31 6 GLU B N 1
ATOM 695 C CA . GLU B 1 6 ? -5.945 -16.812 -14.328 1 98.31 6 GLU B CA 1
ATOM 696 C C . GLU B 1 6 ? -6.836 -16.016 -13.383 1 98.31 6 GLU B C 1
ATOM 698 O O . GLU B 1 6 ? -6.773 -14.781 -13.359 1 98.31 6 GLU B O 1
ATOM 703 N N . LYS B 1 7 ? -7.652 -16.719 -12.664 1 98.44 7 LYS B N 1
ATOM 704 C CA . LYS B 1 7 ? -8.523 -16.062 -11.688 1 98.44 7 LYS B CA 1
ATOM 705 C C . LYS B 1 7 ? -7.699 -15.367 -10.609 1 98.44 7 LYS B C 1
ATOM 707 O O . LYS B 1 7 ? -8.008 -14.234 -10.227 1 98.44 7 LYS B O 1
ATOM 712 N N . LEU B 1 8 ? -6.668 -15.977 -10.133 1 98.81 8 LEU B N 1
ATOM 713 C CA . LEU B 1 8 ? -5.801 -15.391 -9.117 1 98.81 8 LEU B CA 1
ATOM 714 C C . LEU B 1 8 ? -5.082 -14.164 -9.664 1 98.81 8 LEU B C 1
ATOM 716 O O . LEU B 1 8 ? -4.926 -13.164 -8.961 1 98.81 8 LEU B O 1
ATOM 720 N N . GLU B 1 9 ? -4.656 -14.258 -10.898 1 98.75 9 GLU B N 1
ATOM 721 C CA . GLU B 1 9 ? -3.975 -13.125 -11.523 1 98.75 9 GLU B CA 1
ATOM 722 C C . GLU B 1 9 ? -4.891 -11.914 -11.609 1 98.75 9 GLU B C 1
ATOM 724 O O . GLU B 1 9 ? -4.457 -10.781 -11.367 1 98.75 9 GLU B O 1
ATOM 729 N N . LYS B 1 10 ? -6.145 -12.156 -11.945 1 98.69 10 LYS B N 1
ATOM 730 C CA . LYS B 1 10 ? -7.121 -11.07 -11.992 1 98.69 10 LYS B CA 1
ATOM 731 C C . LYS B 1 10 ? -7.348 -10.469 -10.609 1 98.69 10 LYS B C 1
ATOM 733 O O . LYS B 1 10 ? -7.426 -9.25 -10.469 1 98.69 10 LYS B O 1
ATOM 738 N N . GLU B 1 11 ? -7.441 -11.352 -9.562 1 98.88 11 GLU B N 1
ATOM 739 C CA . GLU B 1 11 ? -7.625 -10.875 -8.203 1 98.88 11 GLU B CA 1
ATOM 740 C C . GLU B 1 11 ? -6.41 -10.078 -7.727 1 98.88 11 GLU B C 1
ATOM 742 O O . GLU B 1 11 ? -6.551 -9.078 -7.023 1 98.88 11 GLU B O 1
ATOM 747 N N . ILE B 1 12 ? -5.258 -10.508 -8.117 1 98.94 12 ILE B N 1
ATOM 748 C CA . ILE B 1 12 ? -4.016 -9.828 -7.77 1 98.94 12 ILE B CA 1
ATOM 749 C C . ILE B 1 12 ? -4.004 -8.43 -8.383 1 98.94 12 ILE B C 1
ATOM 751 O O . ILE B 1 12 ? -3.74 -7.445 -7.684 1 98.94 12 ILE B O 1
ATOM 755 N N . GLU B 1 13 ? -4.371 -8.375 -9.625 1 98.88 13 GLU B N 1
ATOM 756 C CA . GLU B 1 13 ? -4.406 -7.082 -10.305 1 98.88 13 GLU B CA 1
ATOM 757 C C . GLU B 1 13 ? -5.422 -6.148 -9.664 1 98.88 13 GLU B C 1
ATOM 759 O O . GLU B 1 13 ? -5.145 -4.961 -9.461 1 98.88 13 GLU B O 1
ATOM 764 N N . LYS B 1 14 ? -6.566 -6.695 -9.312 1 98.88 14 LYS B N 1
ATOM 765 C CA . LYS B 1 14 ? -7.598 -5.914 -8.6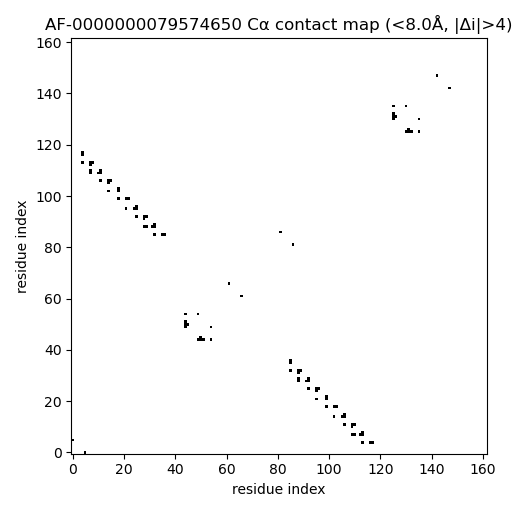33 1 98.88 14 LYS B CA 1
ATOM 766 C C . LYS B 1 14 ? -7.102 -5.41 -7.281 1 98.88 14 LYS B C 1
ATOM 768 O O . LYS B 1 14 ? -7.336 -4.254 -6.918 1 98.88 14 LYS B O 1
ATOM 773 N N . THR B 1 15 ? -6.402 -6.211 -6.621 1 98.94 15 THR B N 1
ATOM 774 C CA . THR B 1 15 ? -5.891 -5.863 -5.297 1 98.94 15 THR B CA 1
ATOM 775 C C . THR B 1 15 ? -4.809 -4.793 -5.402 1 98.94 15 THR B C 1
ATOM 777 O O . THR B 1 15 ? -4.801 -3.834 -4.629 1 98.94 15 THR B O 1
ATOM 780 N N . LYS B 1 16 ? -3.947 -4.91 -6.363 1 98.94 16 LYS B N 1
ATOM 781 C CA . LYS B 1 16 ? -2.9 -3.916 -6.582 1 98.94 16 LYS B CA 1
ATOM 782 C C . LYS B 1 16 ? -3.498 -2.555 -6.922 1 98.94 16 LYS B C 1
ATOM 784 O O . LYS B 1 16 ? -3.031 -1.524 -6.43 1 98.94 16 LYS B O 1
ATOM 789 N N . THR B 1 17 ? -4.535 -2.592 -7.73 1 98.94 17 THR B N 1
ATOM 790 C CA . THR B 1 17 ? -5.203 -1.352 -8.109 1 98.94 17 THR B CA 1
ATOM 791 C C . THR B 1 17 ? -5.844 -0.69 -6.891 1 98.94 17 THR B C 1
ATOM 793 O O . THR B 1 17 ? -5.738 0.525 -6.711 1 98.94 17 THR B O 1
ATOM 796 N N . LYS B 1 18 ? -6.473 -1.511 -6.051 1 98.88 18 LYS B N 1
ATOM 797 C CA . LYS B 1 18 ? -7.094 -0.983 -4.84 1 98.88 18 LYS B CA 1
ATOM 798 C C . LYS B 1 18 ? -6.051 -0.389 -3.898 1 98.88 18 LYS B C 1
ATOM 800 O O . LYS B 1 18 ? -6.281 0.66 -3.291 1 98.88 18 LYS B O 1
ATOM 805 N N . ILE B 1 19 ? -4.957 -1.028 -3.793 1 98.94 19 ILE B N 1
ATOM 806 C CA . ILE B 1 19 ? -3.869 -0.525 -2.961 1 98.94 19 ILE B CA 1
ATOM 807 C C . ILE B 1 19 ? -3.385 0.818 -3.502 1 98.94 19 ILE B C 1
ATOM 809 O O . ILE B 1 19 ? -3.191 1.768 -2.738 1 98.94 19 ILE B O 1
ATOM 813 N N . ALA B 1 20 ? -3.236 0.9 -4.758 1 98.88 20 ALA B N 1
ATOM 814 C CA . ALA B 1 20 ? -2.783 2.145 -5.375 1 98.88 20 ALA B CA 1
ATOM 815 C C . ALA B 1 20 ? -3.77 3.279 -5.109 1 98.88 20 ALA B C 1
ATOM 817 O O . ALA B 1 20 ? -3.363 4.406 -4.816 1 98.88 20 ALA B O 1
ATOM 818 N N . GLU B 1 21 ? -5.027 2.98 -5.242 1 98.88 21 GLU B N 1
ATOM 819 C CA . GLU B 1 21 ? -6.066 3.967 -4.973 1 98.88 21 GLU B CA 1
ATOM 820 C C . GLU B 1 21 ? -6.023 4.43 -3.52 1 98.88 21 GLU B C 1
ATOM 822 O O . GLU B 1 21 ? -6.148 5.625 -3.238 1 98.88 21 GLU B O 1
ATOM 827 N N . MET B 1 22 ? -5.801 3.516 -2.654 1 98.81 22 MET B N 1
ATOM 828 C CA . MET B 1 22 ? -5.746 3.844 -1.231 1 98.81 22 MET B CA 1
ATOM 829 C C . MET B 1 22 ? -4.484 4.633 -0.901 1 98.81 22 MET B C 1
ATOM 831 O O . MET B 1 22 ? -4.504 5.512 -0.037 1 98.81 22 MET B O 1
ATOM 835 N N . GLN B 1 23 ? -3.404 4.297 -1.59 1 98.88 23 GLN B N 1
ATOM 836 C CA . GLN B 1 23 ? -2.17 5.062 -1.43 1 98.88 23 GLN B CA 1
ATOM 837 C C . GLN B 1 23 ? -2.355 6.508 -1.883 1 98.88 23 GLN B C 1
ATOM 839 O O . GLN B 1 23 ? -1.86 7.434 -1.238 1 98.88 23 GLN B O 1
ATOM 844 N N . ALA B 1 24 ? -3.057 6.738 -2.977 1 98.88 24 ALA B N 1
ATOM 845 C CA . ALA B 1 24 ? -3.352 8.086 -3.445 1 98.88 24 ALA B CA 1
ATOM 846 C C . ALA B 1 24 ? -4.211 8.844 -2.434 1 98.88 24 ALA B C 1
ATOM 848 O O . ALA B 1 24 ? -3.975 10.023 -2.166 1 98.88 24 ALA B O 1
ATOM 849 N N . LYS B 1 25 ? -5.238 8.148 -1.893 1 98.88 25 LYS B N 1
ATOM 850 C CA . LYS B 1 25 ? -6.07 8.75 -0.85 1 98.88 25 LYS B CA 1
ATOM 851 C C . LYS B 1 25 ? -5.23 9.141 0.365 1 98.88 25 LYS B C 1
ATOM 853 O O . LYS B 1 25 ? -5.41 10.219 0.927 1 98.88 25 LYS B O 1
ATOM 858 N N . LEU B 1 26 ? -4.305 8.266 0.777 1 98.94 26 LEU B N 1
ATOM 859 C CA . LEU B 1 26 ? -3.428 8.523 1.912 1 98.94 26 LEU B CA 1
ATOM 860 C C . LEU B 1 26 ? -2.617 9.797 1.69 1 98.94 26 LEU B C 1
ATOM 862 O O . LEU B 1 26 ? -2.531 10.648 2.58 1 98.94 26 LEU B O 1
ATOM 866 N N . HIS B 1 27 ? -2.104 9.93 0.503 1 98.94 27 HIS B N 1
ATOM 867 C CA . HIS B 1 27 ? -1.304 11.102 0.178 1 98.94 27 HIS B CA 1
ATOM 868 C C . HIS B 1 27 ? -2.137 12.375 0.265 1 98.94 27 HIS B C 1
ATOM 870 O O . HIS B 1 27 ? -1.677 13.391 0.798 1 98.94 27 HIS B O 1
ATOM 876 N N . LYS B 1 28 ? -3.338 12.328 -0.26 1 98.94 28 LYS B N 1
ATOM 877 C CA . LYS B 1 28 ? -4.223 13.484 -0.209 1 98.94 28 LYS B CA 1
ATOM 878 C C . LYS B 1 28 ? -4.559 13.859 1.232 1 98.94 28 LYS B C 1
ATOM 880 O O . LYS B 1 28 ? -4.566 15.039 1.589 1 98.94 28 LYS B O 1
ATOM 885 N N . LEU B 1 29 ? -4.77 12.852 2.062 1 98.94 29 LEU B N 1
ATOM 886 C CA . LEU B 1 29 ? -5.082 13.086 3.469 1 98.94 29 LEU B CA 1
ATOM 887 C C . LEU B 1 29 ? -3.902 13.727 4.191 1 98.94 29 LEU B C 1
ATOM 889 O O . LEU B 1 29 ? -4.086 14.656 4.984 1 98.94 29 LEU B O 1
ATOM 893 N N . GLU B 1 30 ? -2.689 13.203 3.898 1 98.94 30 GLU B N 1
ATOM 894 C CA . GLU B 1 30 ? -1.484 13.75 4.512 1 98.94 30 GLU B CA 1
ATOM 895 C C . GLU B 1 30 ? -1.254 15.195 4.082 1 98.94 30 GLU B C 1
ATOM 897 O O . GLU B 1 30 ? -0.855 16.031 4.895 1 98.94 30 GLU B O 1
ATOM 902 N N . GLU B 1 31 ? -1.539 15.547 2.852 1 98.88 31 GLU B N 1
ATOM 903 C CA . GLU B 1 31 ? -1.445 16.906 2.346 1 98.88 31 GLU B CA 1
ATOM 904 C C . GLU B 1 31 ? -2.441 17.828 3.047 1 98.88 31 GLU B C 1
ATOM 906 O O . GLU B 1 31 ? -2.092 18.938 3.447 1 98.88 31 GLU B O 1
ATOM 911 N N . GLN B 1 32 ? -3.688 17.406 3.156 1 98.88 32 GLN B N 1
ATOM 912 C CA . GLN B 1 32 ? -4.723 18.172 3.838 1 98.88 32 GLN B CA 1
ATOM 913 C C . GLN B 1 32 ? -4.328 18.469 5.285 1 98.88 32 GLN B C 1
ATOM 915 O O . GLN B 1 32 ? -4.488 19.594 5.758 1 98.88 32 GLN B O 1
ATOM 920 N N . LYS B 1 33 ? -3.787 17.453 5.953 1 98.81 33 LYS B N 1
ATOM 921 C CA . LYS B 1 33 ? -3.322 17.641 7.324 1 98.81 33 LYS B CA 1
ATOM 922 C C . LYS B 1 33 ? -2.229 18.703 7.398 1 98.81 33 LYS B C 1
ATOM 924 O O . LYS B 1 33 ? -2.281 19.594 8.242 1 98.81 33 LYS B O 1
ATOM 929 N N . THR B 1 34 ? -1.244 18.609 6.543 1 98.81 34 THR B N 1
ATOM 930 C CA . THR B 1 34 ? -0.129 19.547 6.508 1 98.81 34 THR B CA 1
ATOM 931 C C . THR B 1 34 ? -0.624 20.969 6.242 1 98.81 34 THR B C 1
ATOM 933 O O . THR B 1 34 ? -0.174 21.906 6.887 1 98.81 34 THR B O 1
ATOM 936 N N . GLU B 1 35 ? -1.536 21.094 5.367 1 98.75 35 GLU B N 1
ATOM 937 C CA . GLU B 1 35 ? -2.086 22.406 5.035 1 98.75 35 GLU B CA 1
ATOM 938 C C . GLU B 1 35 ? -2.807 23.031 6.234 1 98.75 35 GLU B C 1
ATOM 940 O O . GLU B 1 35 ? -2.641 24.203 6.523 1 98.75 35 GLU B O 1
ATOM 945 N N . LEU B 1 36 ? -3.602 22.234 6.891 1 98.62 36 LEU B N 1
ATOM 946 C CA . LEU B 1 36 ? -4.305 22.719 8.078 1 98.62 36 LEU B CA 1
ATOM 947 C C . LEU B 1 36 ? -3.316 23.125 9.164 1 98.62 36 LEU B C 1
ATOM 949 O O . LEU B 1 36 ? -3.502 24.141 9.828 1 98.62 36 LEU B O 1
ATOM 953 N N . GLU B 1 37 ? -2.252 22.297 9.336 1 98.56 37 GLU B N 1
ATOM 954 C CA . GLU B 1 37 ? -1.213 22.625 10.305 1 98.56 37 GLU B CA 1
ATOM 955 C C . GLU B 1 37 ? -0.553 23.953 9.977 1 98.56 37 GLU B C 1
ATOM 957 O O . GLU B 1 37 ? -0.383 24.812 10.852 1 98.56 37 GLU B O 1
ATOM 962 N N . ASN B 1 38 ? -0.308 24.203 8.766 1 98 38 ASN B N 1
ATOM 963 C CA . ASN B 1 38 ? 0.308 25.453 8.336 1 98 38 ASN B CA 1
ATOM 964 C C . ASN B 1 38 ? -0.614 26.641 8.57 1 98 38 ASN B C 1
ATOM 966 O O . ASN B 1 38 ? -0.168 27.703 9.031 1 98 38 ASN B O 1
ATOM 970 N N . THR B 1 39 ? -1.813 26.453 8.32 1 97.94 39 THR B N 1
ATOM 971 C CA . THR B 1 39 ? -2.799 27.5 8.562 1 97.94 39 THR B CA 1
ATOM 972 C C . THR B 1 39 ? -2.895 27.812 10.047 1 97.94 39 THR B C 1
ATOM 974 O O . THR B 1 39 ? -3.004 28.984 10.438 1 97.94 39 THR B O 1
ATOM 977 N N . ASP B 1 40 ? -2.846 26.797 10.891 1 97.56 40 ASP B N 1
ATOM 978 C CA . ASP B 1 40 ? -2.883 26.984 12.336 1 97.56 40 ASP B CA 1
ATOM 979 C C . ASP B 1 40 ? -1.671 27.781 12.82 1 97.56 40 ASP B C 1
ATOM 981 O O . ASP B 1 40 ? -1.804 28.688 13.633 1 97.56 40 ASP B O 1
ATOM 985 N N . TYR B 1 41 ? -0.511 27.469 12.32 1 96.94 41 TYR B N 1
ATOM 986 C CA . TYR B 1 41 ? 0.707 28.203 12.664 1 96.94 41 TYR B CA 1
ATOM 987 C C . TYR B 1 41 ? 0.584 29.672 12.305 1 96.94 41 TYR B C 1
ATOM 989 O O . TYR B 1 41 ? 0.876 30.547 13.133 1 96.94 41 TYR B O 1
ATOM 997 N N . VAL B 1 42 ? 0.085 29.938 11.156 1 97.19 42 VAL B N 1
ATOM 998 C CA . VAL B 1 42 ? -0.062 31.312 10.672 1 97.19 42 VAL B CA 1
ATOM 999 C C . VAL B 1 42 ? -1.066 32.062 11.547 1 97.19 42 VAL B C 1
ATOM 1001 O O . VAL B 1 42 ? -0.815 33.188 11.953 1 97.19 42 VAL B O 1
ATOM 1004 N N . ALA B 1 43 ? -2.141 31.406 11.867 1 97.06 43 ALA B N 1
ATOM 1005 C CA . ALA B 1 43 ? -3.186 32.031 12.672 1 97.06 43 ALA B CA 1
ATOM 1006 C C . ALA B 1 43 ? -2.664 32.375 14.062 1 97.06 43 ALA B C 1
ATOM 1008 O O . ALA B 1 43 ? -2.957 33.469 14.594 1 97.06 43 ALA B O 1
ATOM 1009 N N . VAL B 1 44 ? -1.922 31.453 14.625 1 95.06 44 VAL B N 1
ATOM 1010 C CA . VAL B 1 44 ? -1.348 31.688 15.945 1 95.06 44 VAL B CA 1
ATOM 1011 C C . VAL B 1 44 ? -0.385 32.875 15.883 1 95.06 44 VAL B C 1
ATOM 1013 O O . VAL B 1 44 ? -0.467 33.812 16.703 1 95.06 44 VAL B O 1
ATOM 1016 N N . ALA B 1 45 ? 0.47 32.938 14.875 1 97.25 45 ALA B N 1
ATOM 1017 C CA . ALA B 1 45 ? 1.413 34.031 14.711 1 97.25 45 ALA B CA 1
ATOM 1018 C C . ALA B 1 45 ? 0.68 35.344 14.492 1 97.25 45 ALA B C 1
ATOM 1020 O O . ALA B 1 45 ? 1.022 36.375 15.102 1 97.25 45 ALA B O 1
ATOM 1021 N N . ARG B 1 46 ? -0.356 35.375 13.719 1 96.5 46 ARG B N 1
ATOM 1022 C CA . ARG B 1 46 ? -1.129 36.594 13.414 1 96.5 46 ARG B CA 1
ATOM 1023 C C . ARG B 1 46 ? -1.894 37.062 14.641 1 96.5 46 ARG B C 1
ATOM 1025 O O . ARG B 1 46 ? -2.078 38.281 14.828 1 96.5 46 ARG B O 1
ATOM 1032 N N . SER B 1 47 ? -2.316 36.094 15.477 1 97 47 SER B N 1
ATOM 1033 C CA . SER B 1 47 ? -3.031 36.469 16.688 1 97 47 SER B CA 1
ATOM 1034 C C . SER B 1 47 ? -2.135 37.281 17.625 1 97 47 SER B C 1
ATOM 1036 O O . SER B 1 47 ? -2.623 38.062 18.422 1 97 47 SER B O 1
ATOM 1038 N N . PHE B 1 48 ? -0.835 37.125 17.5 1 95.75 48 PHE B N 1
ATOM 1039 C CA . PHE B 1 48 ? 0.146 37.906 18.266 1 95.75 48 PHE B CA 1
ATOM 1040 C C . PHE B 1 48 ? 0.736 39.031 17.422 1 95.75 48 PHE B C 1
ATOM 1042 O O . PHE B 1 48 ? 1.7 39.656 17.844 1 95.75 48 PHE B O 1
ATOM 1049 N N . LYS B 1 49 ? 0.17 39.156 16.234 1 97 49 LYS B N 1
ATOM 1050 C CA . LYS B 1 49 ? 0.538 40.188 15.273 1 97 49 LYS B CA 1
ATOM 1051 C C . LYS B 1 49 ? 2.018 40.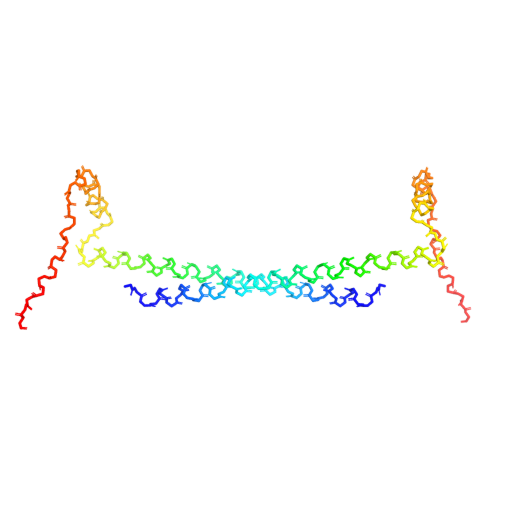094 14.914 1 97 49 LYS B C 1
ATOM 1053 O O . LYS B 1 49 ? 2.688 41.125 14.773 1 97 49 LYS B O 1
ATOM 1058 N N . LEU B 1 50 ? 2.514 38.875 14.82 1 96.81 50 LEU B N 1
ATOM 1059 C CA . LEU B 1 50 ? 3.904 38.656 14.445 1 96.81 50 LEU B CA 1
ATOM 1060 C C . LEU B 1 50 ? 4.027 38.406 12.945 1 96.81 50 LEU B C 1
ATOM 1062 O O . LEU B 1 50 ? 3.246 37.656 12.367 1 96.81 50 LEU B O 1
ATOM 1066 N N . THR B 1 51 ? 4.945 39.188 12.375 1 95.56 51 THR B N 1
ATOM 1067 C CA . THR B 1 51 ? 5.371 38.812 11.031 1 95.56 51 THR B CA 1
ATOM 1068 C C . THR B 1 51 ? 6.266 37.562 11.078 1 95.56 51 THR B C 1
ATOM 1070 O O . THR B 1 51 ? 6.758 37.188 12.148 1 95.56 51 THR B O 1
ATOM 1073 N N . PRO B 1 52 ? 6.34 36.906 9.836 1 95.69 52 PRO B N 1
ATOM 1074 C CA . PRO B 1 52 ? 7.25 35.75 9.805 1 95.69 52 PRO B CA 1
ATOM 1075 C C . PRO B 1 52 ? 8.648 36.094 10.32 1 95.69 52 PRO B C 1
ATOM 1077 O O . PRO B 1 52 ? 9.242 35.312 11.055 1 95.69 52 PRO B O 1
ATOM 1080 N N . GLN B 1 53 ? 9.086 37.281 10.008 1 96.69 53 GLN B N 1
ATOM 1081 C CA . GLN B 1 53 ? 10.406 37.719 10.438 1 96.69 53 GLN B CA 1
ATOM 1082 C C . GLN B 1 53 ? 10.453 37.938 11.945 1 96.69 53 GLN B C 1
ATOM 1084 O O . GLN B 1 53 ? 11.406 37.531 12.617 1 96.69 53 GLN B O 1
ATOM 1089 N N . GLN B 1 54 ? 9.492 38.562 12.516 1 96.81 54 GLN B N 1
ATOM 1090 C CA . GLN B 1 54 ? 9.406 38.781 13.961 1 96.81 54 GLN B CA 1
ATOM 1091 C C . GLN B 1 54 ? 9.359 37.469 14.711 1 96.81 54 GLN B C 1
ATOM 1093 O O . GLN B 1 54 ? 9.992 37.312 15.758 1 96.81 54 GLN B O 1
ATOM 1098 N N . LEU B 1 55 ? 8.594 36.562 14.242 1 95.44 55 LEU B N 1
ATOM 1099 C CA . LEU B 1 55 ? 8.516 35.25 14.852 1 95.44 55 LEU B CA 1
ATOM 1100 C C . LEU B 1 55 ? 9.875 34.562 14.852 1 95.44 55 LEU B C 1
ATOM 1102 O O . LEU B 1 55 ? 10.297 34.031 15.875 1 95.44 55 LEU B O 1
ATOM 1106 N N . ALA B 1 56 ? 10.492 34.562 13.688 1 94.44 56 ALA B N 1
ATOM 1107 C CA . ALA B 1 56 ? 11.82 33.969 13.578 1 94.44 56 ALA B CA 1
ATOM 1108 C C . ALA B 1 56 ? 12.766 34.562 14.617 1 94.44 56 ALA B C 1
ATOM 1110 O O . ALA B 1 56 ? 13.492 33.812 15.297 1 94.44 56 ALA B O 1
ATOM 1111 N N . ASP B 1 57 ? 12.789 35.938 14.727 1 93.69 57 ASP B N 1
ATOM 1112 C CA . ASP B 1 57 ? 13.648 36.625 15.68 1 93.69 57 ASP B CA 1
ATOM 1113 C C . ASP B 1 57 ? 13.344 36.188 17.109 1 93.69 57 ASP B C 1
ATOM 1115 O O . ASP B 1 57 ? 14.258 35.969 17.906 1 93.69 57 ASP B O 1
ATOM 1119 N N . PHE B 1 58 ? 12.016 36.156 17.391 1 92 58 PHE B N 1
ATOM 1120 C CA . PHE B 1 58 ? 11.57 35.719 18.719 1 92 58 PHE B CA 1
ATOM 1121 C C . PHE B 1 58 ? 12.078 34.312 19.031 1 92 58 PHE B C 1
ATOM 1123 O O . PHE B 1 58 ? 12.625 34.094 20.109 1 92 58 PHE B O 1
ATOM 1130 N N . LEU B 1 59 ? 12.039 33.344 18.172 1 92.31 59 LEU B N 1
ATOM 1131 C CA . LEU B 1 59 ? 12.422 31.953 18.359 1 92.31 59 LEU B CA 1
ATOM 1132 C C . LEU B 1 59 ? 13.938 31.812 18.484 1 92.31 59 LEU B C 1
ATOM 1134 O O . LEU B 1 59 ? 14.422 31.016 19.281 1 92.31 59 LEU B O 1
ATOM 1138 N N . LYS B 1 60 ? 14.68 32.688 17.656 1 92.56 60 LYS B N 1
ATOM 1139 C CA . LYS B 1 60 ? 16.141 32.688 17.734 1 92.56 60 LYS B CA 1
ATOM 1140 C C . LYS B 1 60 ? 16.609 33.156 19.109 1 92.56 60 LYS B C 1
ATOM 1142 O O . LYS B 1 60 ? 17.578 32.625 19.656 1 92.56 60 LYS B O 1
ATOM 1147 N N . SER B 1 61 ? 15.984 34.156 19.703 1 90.69 61 SER B N 1
ATOM 1148 C CA . SER B 1 61 ? 16.328 34.688 21.016 1 90.69 61 SER B CA 1
ATOM 1149 C C . SER B 1 61 ? 16.062 33.688 22.125 1 90.69 61 SER B C 1
ATOM 1151 O O . SER B 1 61 ? 16.797 33.625 23.109 1 90.69 61 SER B O 1
ATOM 1153 N N . GLN B 1 62 ? 15.031 32.875 21.953 1 86.94 62 GLN B N 1
ATOM 1154 C CA . GLN B 1 62 ? 14.68 31.859 22.953 1 86.94 62 GLN B CA 1
ATOM 1155 C C . GLN B 1 62 ? 15.648 30.688 22.891 1 86.94 62 GLN B C 1
ATOM 1157 O O . GLN B 1 62 ? 15.938 30.078 23.922 1 86.94 62 GLN B O 1
ATOM 1162 N N . GLN B 1 63 ? 15.977 30.438 21.672 1 84.19 63 GLN B N 1
ATOM 1163 C CA . GLN B 1 63 ? 16.922 29.328 21.531 1 84.19 63 GLN B CA 1
ATOM 1164 C C . GLN B 1 63 ? 18.297 29.719 22.062 1 84.19 63 GLN B C 1
ATOM 1166 O O . GLN B 1 63 ? 19 28.875 22.641 1 84.19 63 GLN B O 1
ATOM 1171 N N . ALA B 1 64 ? 18.656 30.969 21.781 1 73.31 64 ALA B N 1
ATOM 1172 C CA . ALA B 1 64 ? 19.938 31.453 22.297 1 73.31 64 ALA B CA 1
ATOM 1173 C C . ALA B 1 64 ? 19.891 31.609 23.812 1 73.31 64 ALA B C 1
ATOM 1175 O O . ALA B 1 64 ? 20.938 31.672 24.469 1 73.31 64 ALA B O 1
ATOM 1176 N N . ALA B 1 65 ? 18.703 31.875 24.375 1 64.38 65 ALA B N 1
ATOM 1177 C CA . ALA B 1 65 ? 18.641 31.984 25.828 1 64.38 65 ALA B CA 1
ATOM 1178 C C . ALA B 1 65 ? 18.938 30.641 26.484 1 64.38 65 ALA B C 1
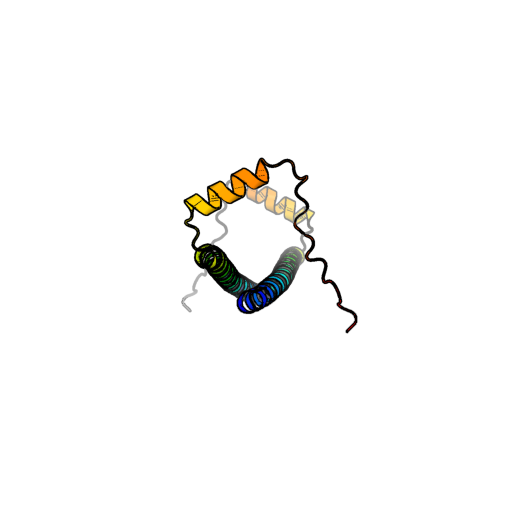ATOM 1180 O O . ALA B 1 65 ? 18.531 29.594 25.984 1 64.38 65 ALA B O 1
ATOM 1181 N N . PRO B 1 66 ? 20 30.5 27.172 1 59.53 66 PRO B N 1
ATOM 1182 C CA . PRO B 1 66 ? 20.266 29.266 27.906 1 59.53 66 PRO B CA 1
ATOM 1183 C C . PRO B 1 66 ? 19 28.609 28.438 1 59.53 66 PRO B C 1
ATOM 1185 O O . PRO B 1 66 ? 18 29.312 28.703 1 59.53 66 PRO B O 1
ATOM 1188 N N . SER B 1 67 ? 18.625 27.375 27.922 1 56.25 67 SER B N 1
ATOM 1189 C CA . SER B 1 67 ? 17.438 26.609 28.297 1 56.25 67 SER B CA 1
ATOM 1190 C C . SER B 1 67 ? 17.016 26.906 29.734 1 56.25 67 SER B C 1
ATOM 1192 O O . SER B 1 67 ? 16.266 26.141 30.344 1 56.25 67 SER B O 1
ATOM 1194 N N . GLU B 1 68 ? 17.766 27.797 30.359 1 50.16 68 GLU B N 1
ATOM 1195 C CA . GLU B 1 68 ? 17.203 27.859 31.703 1 50.16 68 GLU B CA 1
ATOM 1196 C C . GLU B 1 68 ? 15.766 28.359 31.672 1 50.16 68 GLU B C 1
ATOM 1198 O O . GLU B 1 68 ? 15.133 28.5 32.719 1 50.16 68 GLU B O 1
ATOM 1203 N N . THR B 1 69 ? 15.383 29.109 30.688 1 49.22 69 THR B N 1
ATOM 1204 C CA . THR B 1 69 ? 14.07 29.719 30.844 1 49.22 69 THR B CA 1
ATOM 1205 C C . THR B 1 69 ? 12.977 28.656 30.859 1 49.22 69 THR B C 1
ATOM 1207 O O . THR B 1 69 ? 12.836 27.891 29.906 1 49.22 69 THR B O 1
ATOM 1210 N N . VAL B 1 70 ? 12.703 28.125 31.953 1 45.44 70 VAL B N 1
ATOM 1211 C CA . VAL B 1 70 ? 11.594 27.297 32.375 1 45.44 70 VAL B CA 1
ATOM 1212 C C . VAL B 1 70 ? 10.289 27.828 31.797 1 45.44 70 VAL B C 1
ATOM 1214 O O . VAL B 1 70 ? 9.969 29.016 31.969 1 45.44 70 VAL B O 1
ATOM 1217 N N . LEU B 1 71 ? 9.867 27.469 30.547 1 48.38 71 LEU B N 1
ATOM 1218 C CA . LEU B 1 71 ? 8.492 27.781 30.188 1 48.38 71 LEU B CA 1
ATOM 1219 C C . LEU B 1 71 ? 7.602 27.859 31.422 1 48.38 71 LEU B C 1
ATOM 1221 O O . LEU B 1 71 ? 7.734 27.062 32.344 1 48.38 71 LEU B O 1
ATOM 1225 N N . PRO B 1 72 ? 7.152 29.016 31.734 1 44.06 72 PRO B N 1
ATOM 1226 C CA . PRO B 1 72 ? 6.27 29.094 32.906 1 44.06 72 PRO B CA 1
ATOM 1227 C C . PRO B 1 72 ? 5.242 27.969 32.938 1 44.06 72 PRO B C 1
ATOM 1229 O O . PRO B 1 72 ? 4.559 27.719 31.953 1 44.06 72 PRO B O 1
ATOM 1232 N N . GLN B 1 73 ? 5.695 26.828 33.5 1 44.94 73 GLN B N 1
ATOM 1233 C CA . GLN B 1 73 ? 4.668 25.844 33.844 1 44.94 73 GLN B CA 1
ATOM 1234 C C . GLN B 1 73 ? 3.414 26.531 34.375 1 44.94 73 GLN B C 1
ATOM 1236 O O . GLN B 1 73 ? 3.5 27.422 35.219 1 44.94 73 GLN B O 1
ATOM 1241 N N . GLU B 1 74 ? 2.523 26.844 33.469 1 43.28 74 GLU B N 1
ATOM 1242 C CA . GLU B 1 74 ? 1.22 27.312 33.906 1 43.28 74 GLU B CA 1
ATOM 1243 C C . GLU B 1 74 ? 0.831 26.625 35.219 1 43.28 74 GLU B C 1
ATOM 1245 O O . GLU B 1 74 ? 0.734 25.406 35.312 1 43.28 74 GLU B O 1
ATOM 1250 N N . LYS B 1 75 ? 1.479 26.953 36.312 1 39.88 75 LYS B N 1
ATOM 1251 C CA . LYS B 1 75 ? 0.966 26.578 37.625 1 39.88 75 LYS B CA 1
ATOM 1252 C C . LYS B 1 75 ? -0.546 26.766 37.719 1 39.88 75 LYS B C 1
ATOM 1254 O O . LYS B 1 75 ? -1.051 27.859 37.5 1 39.88 75 LYS B O 1
ATOM 1259 N N . GLU B 1 76 ? -1.317 25.797 37.094 1 41.09 76 GLU B N 1
ATOM 1260 C CA . GLU B 1 76 ? -2.73 25.719 37.438 1 41.09 76 GLU B CA 1
ATOM 1261 C C . GLU B 1 76 ? -2.934 25.922 38.938 1 41.09 76 GLU B C 1
ATOM 1263 O O . GLU B 1 76 ? -2.455 25.125 39.75 1 41.09 76 GLU B O 1
ATOM 1268 N N . ASP B 1 77 ? -2.613 27.062 39.375 1 40.38 77 ASP B N 1
ATOM 1269 C CA . ASP B 1 77 ? -3.059 27.391 40.719 1 40.38 77 ASP B CA 1
ATOM 1270 C C . ASP B 1 77 ? -4.52 27 40.938 1 40.38 77 ASP B C 1
ATOM 1272 O O . ASP B 1 77 ? -5.41 27.516 40.25 1 40.38 77 ASP B O 1
ATOM 1276 N N . VAL B 1 78 ? -4.812 25.625 41.062 1 42.19 78 VAL B N 1
ATOM 1277 C CA . VAL B 1 78 ? -6.074 25.203 41.656 1 42.19 78 VAL B CA 1
ATOM 1278 C C . VAL B 1 78 ? -6.441 26.109 42.844 1 42.19 78 VAL B C 1
ATOM 1280 O O . VAL B 1 78 ? -5.77 26.109 43.875 1 42.19 78 VAL B O 1
ATOM 1283 N N . HIS B 1 79 ? -6.758 27.375 42.625 1 39.06 79 HIS B N 1
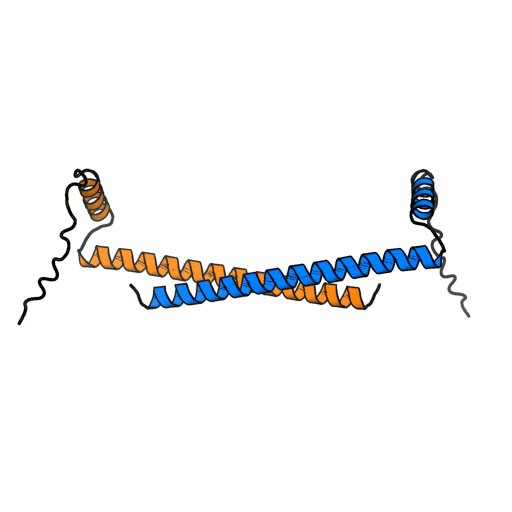ATOM 1284 C CA . HIS B 1 79 ? -7.438 28.141 43.656 1 39.06 79 HIS B CA 1
ATOM 1285 C C . HIS B 1 79 ? -8.57 27.328 44.281 1 39.06 79 HIS B C 1
ATOM 1287 O O . HIS B 1 79 ? -9.43 26.812 43.594 1 39.06 79 HIS B O 1
ATOM 1293 N N . GLU B 1 80 ? -8.219 26.578 45.312 1 43.94 80 GLU B N 1
ATOM 1294 C CA . GLU B 1 80 ? -9.148 25.969 46.281 1 43.94 80 GLU B CA 1
ATOM 1295 C C . GLU B 1 80 ? -10.312 26.922 46.562 1 43.94 80 GLU B C 1
ATOM 1297 O O . GLU B 1 80 ? -10.109 27.984 47.156 1 43.94 80 GLU B O 1
ATOM 1302 N N . ALA B 1 81 ? -11.047 27.453 45.469 1 30.86 81 ALA B N 1
ATOM 1303 C CA . ALA B 1 81 ? -12.273 28.031 46.031 1 30.86 81 ALA B CA 1
ATOM 1304 C C . ALA B 1 81 ? -13.188 26.938 46.562 1 30.86 81 ALA B C 1
ATOM 1306 O O . ALA B 1 81 ? -13.227 25.828 46.062 1 30.86 81 ALA B O 1
#

Organism: NCBI:txid592978

InterPro domains:
  IPR025464 Protein of unknown function DUF4315 [PF14193] (4-76)

Solvent-accessible surface area (backbone atoms only — not comparable to full-atom values): 9429 Å² total; per-residue (Å²): 130,63,65,70,50,53,52,45,52,53,50,43,51,53,46,52,51,51,45,50,54,50,51,53,51,44,51,54,49,54,50,52,43,51,52,52,51,51,50,50,54,50,51,56,37,49,75,69,68,40,48,75,65,54,45,51,53,54,54,52,53,56,65,68,36,67,81,70,70,65,68,76,68,75,71,74,70,75,70,82,120,131,62,65,70,50,54,52,44,52,52,50,44,52,52,46,52,51,49,44,50,53,50,51,52,51,44,51,54,48,53,49,52,42,51,52,53,50,53,51,49,53,49,49,56,37,48,75,70,68,40,48,77,66,53,45,52,53,54,52,51,54,55,65,67,36,66,81,72,69,67,69,76,67,76,70,76,70,75,69,84,119

pLDDT: mean 85.9, std 21.23, range [30.86, 98.94]